Protein AF-W4VFG3-F1 (afdb_monomer_lite)

Secondary structure (DSSP, 8-state):
-----EEEES-SSS-SEEEE-TTS-EEEE-PPPPP-SSTTT----SHHHHHHHHHHTT---SS-HHHHHHHHHHHHHHHHHHHHTS----

Structure (mmCIF, N/CA/C/O backbone):
data_AF-W4VFG3-F1
#
_entry.id   AF-W4VFG3-F1
#
loop_
_atom_site.group_PDB
_atom_site.id
_atom_site.type_symbol
_atom_site.label_atom_id
_atom_site.label_alt_id
_atom_site.label_comp_id
_atom_site.label_asym_id
_atom_site.label_entity_id
_atom_site.label_seq_id
_atom_site.pdbx_PDB_ins_code
_atom_site.Cartn_x
_atom_site.Cartn_y
_atom_site.Cartn_z
_atom_site.occupancy
_atom_site.B_iso_or_equiv
_atom_site.auth_seq_id
_atom_site.auth_comp_id
_atom_site.auth_asym_id
_atom_site.auth_atom_id
_atom_site.pdbx_PDB_model_num
ATOM 1 N N . MET A 1 1 ? 0.946 -15.542 23.506 1.00 42.16 1 MET A N 1
ATOM 2 C CA . MET A 1 1 ? 1.818 -14.385 23.218 1.00 42.16 1 MET A CA 1
ATOM 3 C C .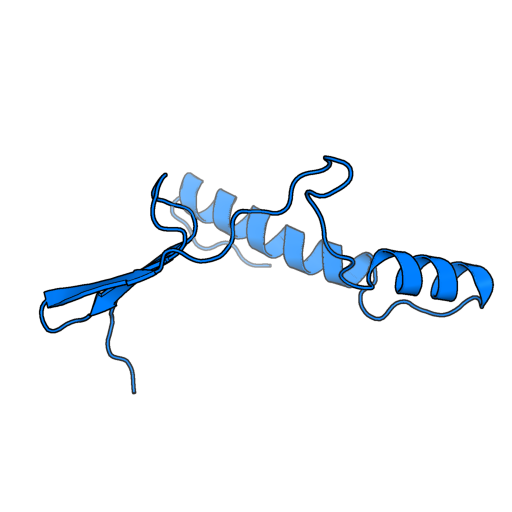 MET A 1 1 ? 0.982 -13.283 22.573 1.00 42.16 1 MET A C 1
ATOM 5 O O . MET A 1 1 ? 1.142 -13.010 21.400 1.00 42.16 1 MET A O 1
ATOM 9 N N . GLU A 1 2 ? 0.071 -12.660 2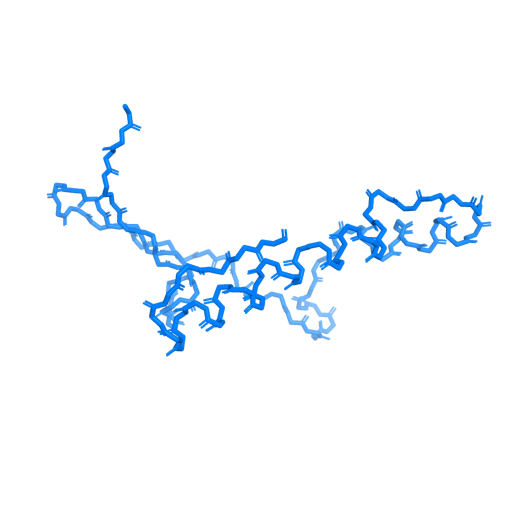3.319 1.00 48.28 2 GLU A N 1
ATOM 10 C CA . GLU A 1 2 ? -0.683 -11.494 22.830 1.00 48.28 2 GLU A CA 1
ATOM 11 C C . GLU A 1 2 ? -0.844 -10.514 23.992 1.00 48.28 2 GLU A C 1
ATOM 13 O O . GLU A 1 2 ? -1.810 -10.564 24.751 1.00 48.28 2 GLU A O 1
ATOM 18 N N . LYS A 1 3 ? 0.154 -9.650 24.196 1.00 52.12 3 LYS A N 1
ATOM 19 C CA . LYS A 1 3 ? -0.011 -8.476 25.058 1.00 52.12 3 LYS A CA 1
ATOM 20 C C . LYS A 1 3 ? -0.617 -7.389 24.173 1.00 52.12 3 LYS A C 1
ATOM 22 O O . LYS A 1 3 ? 0.077 -6.873 23.305 1.00 52.12 3 LYS A O 1
ATOM 27 N N . ARG A 1 4 ? -1.907 -7.089 24.346 1.00 63.81 4 ARG A N 1
ATOM 28 C CA . ARG A 1 4 ? -2.640 -6.058 23.586 1.00 63.81 4 ARG A CA 1
ATOM 29 C C . ARG A 1 4 ? -2.164 -4.650 23.979 1.00 63.81 4 ARG A C 1
ATOM 31 O O . ARG A 1 4 ? -2.851 -3.946 24.707 1.00 63.81 4 ARG A O 1
ATOM 38 N N . GLY A 1 5 ? -0.954 -4.285 23.566 1.00 81.50 5 GLY A N 1
ATOM 39 C CA . GLY A 1 5 ? -0.507 -2.895 23.495 1.00 81.50 5 GLY A CA 1
ATOM 40 C C . GLY A 1 5 ? -0.989 -2.248 22.197 1.00 81.50 5 GLY A C 1
ATOM 41 O O . GLY A 1 5 ? -1.364 -2.958 21.262 1.00 81.50 5 GLY A O 1
ATOM 42 N N . ASN A 1 6 ? -0.998 -0.919 22.122 1.00 89.44 6 ASN A N 1
ATOM 43 C CA . ASN A 1 6 ? -1.281 -0.205 20.879 1.00 89.44 6 ASN A CA 1
ATOM 44 C C . ASN A 1 6 ? 0.002 0.407 20.311 1.00 89.44 6 ASN A C 1
ATOM 46 O O . ASN A 1 6 ? 0.833 0.955 21.036 1.00 89.44 6 ASN A O 1
ATOM 50 N N . LEU A 1 7 ? 0.138 0.321 18.992 1.00 90.75 7 LEU A N 1
ATOM 51 C CA . LEU A 1 7 ? 1.145 1.050 18.235 1.00 90.75 7 LEU A CA 1
ATOM 52 C C . LEU A 1 7 ? 0.429 2.181 17.503 1.00 90.75 7 LEU A C 1
ATOM 54 O O . LEU A 1 7 ? -0.572 1.945 16.828 1.00 90.75 7 LEU A O 1
ATOM 58 N N . ARG A 1 8 ? 0.930 3.403 17.658 1.00 90.50 8 ARG A N 1
ATOM 59 C CA . ARG A 1 8 ? 0.542 4.555 16.843 1.00 90.50 8 ARG A CA 1
ATOM 60 C C . ARG A 1 8 ? 1.717 4.858 15.922 1.00 90.50 8 ARG A C 1
ATOM 62 O O . ARG A 1 8 ? 2.818 5.083 16.419 1.00 90.50 8 ARG A O 1
ATOM 69 N N . LEU A 1 9 ? 1.480 4.803 14.617 1.00 88.69 9 LEU A N 1
ATOM 70 C CA . LEU A 1 9 ? 2.471 5.038 13.567 1.00 88.69 9 LEU A CA 1
ATOM 71 C C . LEU A 1 9 ? 2.103 6.331 12.848 1.00 88.69 9 LEU A C 1
ATOM 73 O O . LEU A 1 9 ? 0.947 6.469 12.455 1.00 88.69 9 LEU A O 1
ATOM 77 N N . GLU A 1 10 ? 3.058 7.245 12.699 1.00 84.62 10 GLU A N 1
ATOM 78 C CA . GLU A 1 10 ? 2.901 8.522 11.980 1.00 84.62 10 GLU A CA 1
ATOM 79 C C . GLU A 1 10 ? 1.662 9.344 12.413 1.00 84.62 10 GLU A C 1
ATOM 81 O O . GLU A 1 10 ? 1.073 10.088 11.635 1.00 84.62 10 GLU A O 1
ATOM 86 N N . ASP A 1 11 ? 1.244 9.191 13.675 1.00 84.19 11 ASP A N 1
ATOM 87 C CA . ASP A 1 11 ? 0.041 9.807 14.272 1.00 84.19 11 ASP A CA 1
ATOM 88 C C . ASP A 1 11 ? 0.400 10.927 15.274 1.00 84.19 11 ASP A C 1
ATOM 90 O O . ASP A 1 11 ? -0.443 11.461 15.995 1.00 84.19 11 ASP A O 1
ATOM 94 N N . ASP A 1 12 ? 1.684 11.263 15.387 1.00 87.81 12 ASP A N 1
ATOM 95 C CA . ASP A 1 12 ? 2.196 12.334 16.237 1.00 87.81 12 ASP A CA 1
ATOM 96 C C . ASP A 1 12 ? 3.210 13.168 15.439 1.00 87.81 12 ASP A C 1
ATOM 98 O O . ASP A 1 12 ? 4.064 12.593 14.765 1.00 87.81 12 ASP A O 1
ATOM 102 N N . PRO A 1 13 ? 3.147 14.512 15.497 1.00 83.38 13 PRO A N 1
ATOM 103 C CA . PRO A 1 13 ? 4.018 15.374 14.698 1.00 83.38 13 PRO A CA 1
ATOM 104 C C . PRO A 1 13 ? 5.499 15.301 15.100 1.00 83.38 13 PRO A C 1
ATOM 106 O O . PRO A 1 13 ? 6.345 15.810 14.370 1.00 83.38 13 PRO A O 1
ATOM 109 N N . LYS A 1 14 ? 5.819 14.728 16.267 1.00 86.25 14 LYS A N 1
ATOM 110 C CA . LYS A 1 14 ? 7.187 14.576 16.771 1.00 86.25 14 LYS A CA 1
ATOM 111 C C . LYS A 1 14 ? 7.655 13.121 16.770 1.00 86.25 14 LYS A C 1
ATOM 113 O O . LYS A 1 14 ? 8.823 12.860 16.501 1.00 86.25 14 LYS A O 1
ATOM 118 N N . TYR A 1 15 ? 6.777 12.184 17.117 1.00 89.06 15 TYR A N 1
ATOM 119 C CA . TYR A 1 15 ? 7.139 10.777 17.290 1.00 89.06 15 TYR A CA 1
ATOM 120 C C . TYR A 1 15 ? 6.473 9.895 16.232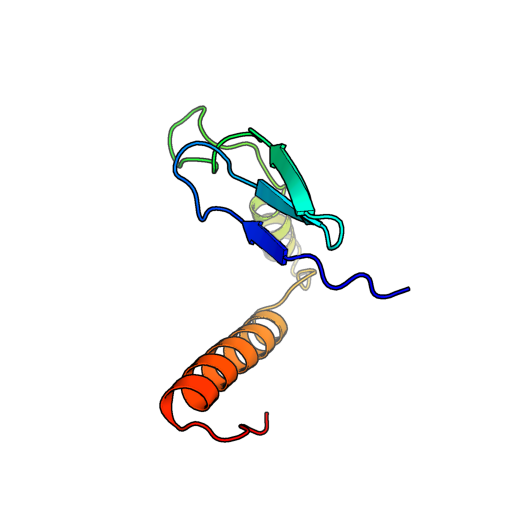 1.00 89.06 15 TYR A C 1
ATOM 122 O O . TYR A 1 15 ? 5.299 9.549 16.348 1.00 89.06 15 TYR A O 1
ATOM 130 N N . SER A 1 16 ? 7.249 9.463 15.240 1.00 87.31 16 SER A N 1
ATOM 131 C CA . SER A 1 16 ? 6.797 8.583 14.151 1.00 87.31 16 SER A CA 1
ATOM 132 C C . SER A 1 16 ? 6.325 7.207 14.629 1.00 87.31 16 SER A C 1
ATOM 134 O O . SER A 1 16 ? 5.491 6.577 13.981 1.00 87.31 16 SER A O 1
ATOM 136 N N . LEU A 1 17 ? 6.781 6.742 15.797 1.00 89.44 17 LEU A N 1
ATOM 137 C CA . LEU A 1 17 ? 6.219 5.563 16.450 1.00 89.44 17 LEU A CA 1
ATOM 138 C C . LEU A 1 17 ? 6.035 5.786 17.950 1.00 89.44 17 LEU A C 1
ATOM 140 O O . LEU A 1 17 ? 6.961 6.130 18.683 1.00 89.44 17 LEU A O 1
ATOM 144 N N . ILE A 1 18 ? 4.837 5.480 18.429 1.00 92.50 18 ILE A N 1
ATOM 145 C CA . ILE A 1 18 ? 4.510 5.435 19.848 1.00 92.50 18 ILE A CA 1
ATOM 146 C C . ILE A 1 18 ? 3.982 4.043 20.180 1.00 92.50 18 ILE A C 1
ATOM 148 O O . ILE A 1 18 ? 2.940 3.628 19.671 1.00 92.50 18 ILE A O 1
ATOM 152 N N . ALA A 1 19 ? 4.671 3.347 21.080 1.00 91.88 19 ALA A N 1
ATOM 153 C CA . ALA A 1 19 ? 4.238 2.064 21.614 1.00 91.88 19 ALA A CA 1
ATOM 154 C C . ALA A 1 19 ? 3.714 2.240 23.038 1.00 91.88 19 ALA A C 1
ATOM 156 O O . ALA A 1 19 ? 4.461 2.685 23.912 1.00 91.88 19 ALA A O 1
ATOM 157 N N . SER A 1 20 ? 2.458 1.865 23.283 1.00 92.88 20 SER A N 1
ATOM 158 C CA . SER A 1 20 ? 1.923 1.764 24.644 1.00 92.88 20 SER A CA 1
ATOM 159 C C . SER A 1 20 ? 1.692 0.305 25.007 1.00 92.88 20 SER A C 1
ATOM 161 O O . SER A 1 20 ? 1.074 -0.460 24.262 1.00 92.88 20 SER A O 1
ATOM 163 N N . PHE A 1 21 ? 2.202 -0.077 26.169 1.00 89.31 21 PHE A N 1
ATOM 164 C CA . PHE A 1 21 ? 2.159 -1.433 26.684 1.00 89.31 21 PHE A CA 1
ATOM 165 C C . PHE A 1 21 ? 1.038 -1.581 27.714 1.00 89.31 21 PHE A C 1
ATOM 167 O O . PHE A 1 21 ? 0.543 -0.617 28.296 1.00 89.31 21 PHE A O 1
ATOM 174 N N . ILE A 1 22 ? 0.634 -2.826 27.953 1.00 87.94 22 ILE A N 1
ATOM 175 C CA . ILE A 1 22 ? -0.450 -3.162 28.889 1.00 87.94 22 ILE A CA 1
ATOM 176 C C . ILE A 1 22 ? -0.150 -2.787 30.346 1.00 87.94 22 ILE A C 1
ATOM 178 O O . ILE A 1 22 ? -1.072 -2.658 31.142 1.00 87.94 22 ILE A O 1
ATOM 182 N N . ASP A 1 23 ? 1.125 -2.639 30.701 1.00 88.69 23 ASP A N 1
ATOM 183 C CA . ASP A 1 23 ? 1.568 -2.215 32.032 1.00 88.69 23 ASP A CA 1
ATOM 184 C C . ASP A 1 23 ? 1.505 -0.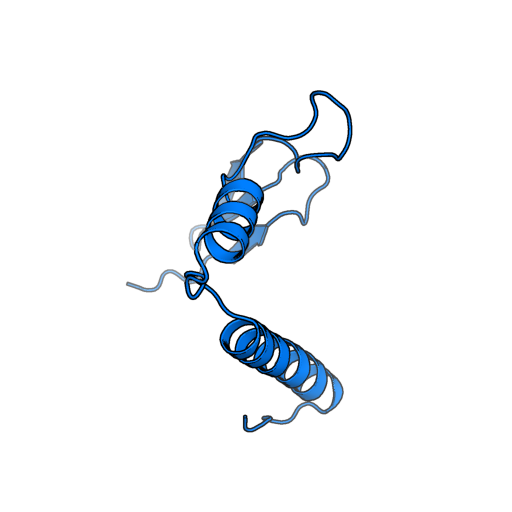688 32.211 1.00 88.69 23 ASP A C 1
ATOM 186 O O . ASP A 1 23 ? 1.933 -0.163 33.235 1.00 88.69 23 ASP A O 1
ATOM 190 N N . GLY A 1 24 ? 0.964 0.028 31.218 1.00 84.81 24 GLY A N 1
ATOM 191 C CA . GLY A 1 24 ? 0.851 1.481 31.209 1.00 84.81 24 GLY A CA 1
ATOM 192 C C . GLY A 1 24 ? 2.134 2.191 30.784 1.00 84.81 24 GLY A C 1
ATOM 193 O O . GLY A 1 24 ? 2.129 3.418 30.674 1.00 84.81 24 GLY A O 1
ATOM 194 N N . THR A 1 25 ? 3.223 1.462 30.517 1.00 89.50 25 THR A N 1
ATOM 195 C CA . THR A 1 25 ? 4.450 2.072 30.003 1.00 89.50 25 THR A CA 1
ATOM 196 C C . THR A 1 25 ? 4.275 2.509 28.552 1.00 89.50 25 THR A C 1
ATOM 198 O O . THR A 1 25 ? 3.523 1.917 27.771 1.00 89.50 25 THR A O 1
ATOM 201 N N . LYS A 1 26 ? 4.971 3.587 28.188 1.00 91.12 26 LYS A N 1
ATOM 202 C CA . LYS A 1 26 ? 4.940 4.179 26.853 1.00 91.12 26 LYS A CA 1
ATOM 203 C C . LYS A 1 26 ? 6.362 4.459 26.398 1.00 91.12 26 LYS A C 1
ATOM 205 O O . LYS A 1 26 ? 7.138 5.052 27.145 1.00 91.12 26 LYS A O 1
ATOM 210 N N . VAL A 1 27 ? 6.681 4.064 25.172 1.00 92.06 27 VAL A N 1
ATOM 211 C CA . VAL A 1 27 ? 7.956 4.382 24.524 1.00 92.06 27 VAL A CA 1
ATOM 212 C C . VAL A 1 27 ? 7.663 5.184 23.264 1.00 92.06 27 VAL A C 1
ATOM 214 O O . VAL A 1 27 ? 6.867 4.764 22.423 1.00 92.06 27 VAL A O 1
ATOM 217 N N . ASN A 1 28 ? 8.299 6.349 23.160 1.00 91.50 28 ASN A N 1
ATOM 218 C CA . ASN A 1 28 ? 8.200 7.224 22.002 1.00 91.50 28 ASN A CA 1
ATOM 219 C C . ASN A 1 28 ? 9.499 7.112 21.204 1.00 91.50 28 ASN A C 1
ATOM 221 O O . ASN A 1 28 ? 10.572 7.401 21.734 1.00 91.50 28 ASN A O 1
ATOM 225 N N . TYR A 1 29 ? 9.392 6.703 19.949 1.00 87.19 29 TYR A N 1
ATOM 226 C CA . TYR A 1 29 ? 10.508 6.617 19.025 1.00 87.19 29 TYR A CA 1
ATOM 227 C C . TYR A 1 29 ? 10.472 7.825 18.093 1.00 87.19 29 TYR A C 1
ATOM 229 O O . TYR A 1 29 ? 9.488 8.067 17.395 1.00 87.19 29 TYR A O 1
ATOM 237 N N . GLU A 1 30 ? 11.564 8.580 18.095 1.00 84.69 30 GLU A N 1
ATOM 238 C CA . GLU A 1 30 ? 11.843 9.631 17.120 1.00 84.69 30 GLU A CA 1
ATOM 239 C C . GLU A 1 30 ? 12.661 8.981 15.999 1.00 84.69 30 GLU A C 1
ATOM 241 O O . GLU A 1 30 ? 13.892 9.012 15.997 1.00 84.69 30 GLU A O 1
ATOM 246 N N . LEU A 1 31 ? 11.968 8.237 15.130 1.00 80.12 31 LEU A N 1
ATOM 247 C CA . LEU A 1 31 ? 12.596 7.612 13.965 1.00 80.12 31 LEU A CA 1
ATOM 248 C C . LEU A 1 31 ? 12.868 8.678 12.894 1.00 80.12 31 LEU A C 1
ATOM 250 O O . LEU A 1 31 ? 12.444 9.829 13.014 1.00 80.12 31 LEU A O 1
ATOM 254 N N . GLY A 1 32 ? 13.574 8.280 11.834 1.00 71.06 32 GLY A N 1
ATOM 255 C CA . GLY A 1 32 ? 13.780 9.137 10.669 1.00 71.06 32 GLY A CA 1
ATOM 256 C C . GLY A 1 32 ? 12.457 9.665 10.105 1.00 71.06 32 GLY A C 1
ATOM 257 O O . GLY A 1 32 ? 11.420 9.013 10.212 1.00 71.06 32 GLY A O 1
ATOM 258 N N . GLN A 1 33 ? 12.515 10.861 9.523 1.00 71.19 33 GLN A N 1
ATOM 259 C CA . GLN A 1 33 ? 11.370 11.494 8.873 1.00 71.19 33 GLN A CA 1
ATOM 260 C C . GLN A 1 33 ? 10.913 10.684 7.651 1.00 71.19 33 GLN A C 1
ATOM 262 O O . GLN A 1 33 ? 11.697 9.937 7.058 1.00 71.19 33 GLN A O 1
ATOM 267 N N . ILE A 1 34 ? 9.653 10.874 7.250 1.00 75.88 34 ILE A N 1
ATOM 268 C CA . ILE A 1 34 ? 9.158 10.386 5.959 1.00 75.88 34 ILE A CA 1
ATOM 269 C C . ILE A 1 34 ? 10.026 10.994 4.856 1.00 75.88 34 ILE A C 1
ATOM 271 O O . ILE A 1 34 ? 10.299 12.195 4.859 1.00 75.88 34 ILE A O 1
ATOM 275 N N . GLN A 1 35 ? 10.460 10.150 3.923 1.00 82.06 35 GLN A N 1
ATOM 276 C CA . GLN A 1 35 ? 11.276 10.595 2.803 1.00 82.06 35 GLN A CA 1
ATOM 277 C C . GLN A 1 35 ? 10.501 11.592 1.937 1.00 82.06 35 GLN A C 1
ATOM 279 O O . GLN A 1 35 ? 9.321 11.386 1.643 1.00 82.06 35 GLN A O 1
ATOM 284 N N . THR A 1 36 ? 11.159 12.679 1.547 1.00 83.75 36 THR A N 1
ATOM 285 C CA . THR A 1 36 ? 10.569 13.730 0.712 1.00 83.75 36 THR A CA 1
ATOM 286 C C . THR A 1 36 ? 11.090 13.631 -0.715 1.00 83.75 36 THR A C 1
ATOM 288 O O . THR A 1 36 ? 12.141 13.051 -0.968 1.00 83.75 36 THR A O 1
ATOM 291 N N . ASN A 1 37 ? 10.374 14.239 -1.662 1.00 85.31 37 ASN A N 1
ATOM 292 C CA . ASN A 1 37 ? 10.814 14.319 -3.059 1.00 85.31 37 ASN A CA 1
ATOM 293 C C . ASN A 1 37 ? 11.917 15.372 -3.292 1.00 85.31 37 ASN A C 1
ATOM 295 O O . ASN A 1 37 ? 12.256 15.651 -4.442 1.00 85.31 37 ASN A O 1
ATOM 299 N N . ASP A 1 38 ? 12.443 15.994 -2.235 1.00 88.75 38 ASP A N 1
ATOM 300 C CA . ASP A 1 38 ? 13.558 16.931 -2.351 1.00 88.75 38 ASP A CA 1
ATOM 301 C C . ASP A 1 38 ? 14.848 16.173 -2.698 1.00 88.75 38 ASP A C 1
ATOM 303 O O . ASP A 1 38 ? 14.987 14.993 -2.376 1.00 88.75 38 ASP A O 1
ATOM 307 N N . SER A 1 39 ? 15.810 16.844 -3.338 1.00 76.94 39 SER A N 1
ATOM 308 C CA . SER A 1 39 ? 17.006 16.208 -3.918 1.00 76.94 39 SER A CA 1
ATOM 309 C C . SER A 1 39 ? 17.802 15.313 -2.954 1.00 76.94 39 SER A C 1
ATOM 311 O O . SER A 1 39 ? 18.352 14.309 -3.392 1.00 76.94 39 SER A O 1
ATOM 313 N N . ASP A 1 40 ? 17.823 15.648 -1.659 1.00 83.19 40 ASP A N 1
ATOM 314 C CA . ASP A 1 40 ? 18.495 14.882 -0.595 1.00 83.19 40 ASP A CA 1
ATOM 315 C C . ASP A 1 40 ? 17.500 14.262 0.413 1.00 83.19 40 ASP A C 1
ATOM 317 O O . ASP A 1 40 ? 17.884 13.786 1.481 1.00 83.19 40 ASP A O 1
ATOM 321 N N . GLY A 1 41 ? 16.201 14.303 0.100 1.00 83.69 41 GLY A N 1
ATOM 322 C CA . GLY A 1 41 ? 15.108 13.886 0.980 1.00 83.69 41 GLY A CA 1
ATOM 323 C C . GLY A 1 41 ? 14.725 12.411 0.871 1.00 83.69 41 GLY A C 1
ATOM 324 O O . GLY A 1 41 ? 13.965 11.920 1.708 1.00 83.69 41 GLY A O 1
ATOM 325 N N . GLN A 1 42 ? 15.252 11.693 -0.126 1.00 84.06 42 GLN A N 1
ATOM 326 C CA . GLN A 1 42 ? 14.900 10.303 -0.417 1.00 84.06 42 GLN A CA 1
ATOM 327 C C . GLN A 1 42 ? 16.144 9.429 -0.570 1.00 84.06 42 GLN A C 1
ATOM 329 O O . GLN A 1 42 ? 17.115 9.809 -1.222 1.00 84.06 42 GLN A O 1
ATOM 334 N N . THR A 1 43 ? 16.097 8.216 -0.021 1.00 86.69 43 THR A N 1
ATOM 335 C CA . THR A 1 43 ? 17.086 7.173 -0.312 1.00 86.69 43 THR A CA 1
ATOM 336 C C . THR A 1 43 ? 16.471 6.141 -1.248 1.00 86.69 43 THR A C 1
ATOM 338 O O . THR A 1 43 ? 15.283 5.833 -1.163 1.00 86.69 43 THR A O 1
ATOM 341 N N . SER A 1 44 ? 17.264 5.602 -2.180 1.00 89.06 44 SER A N 1
ATOM 342 C CA . SER A 1 44 ? 16.738 4.599 -3.111 1.00 89.06 44 SER A CA 1
ATOM 343 C C . SER A 1 44 ? 16.306 3.339 -2.359 1.00 89.06 44 SER A C 1
ATOM 345 O O . SER A 1 44 ? 17.081 2.751 -1.604 1.00 89.06 44 SER A O 1
ATOM 347 N N . SER A 1 45 ? 15.071 2.906 -2.610 1.00 89.00 45 SER A N 1
ATOM 348 C CA . SER A 1 45 ? 14.545 1.611 -2.173 1.00 89.00 45 SER A CA 1
ATOM 349 C C . SER A 1 45 ? 14.903 0.467 -3.130 1.00 89.00 45 SER A C 1
ATOM 351 O O . SER A 1 45 ? 14.631 -0.689 -2.818 1.00 89.00 45 SER A O 1
ATOM 353 N N . GLY A 1 46 ? 15.452 0.780 -4.312 1.00 92.94 46 GLY A N 1
ATOM 354 C CA . GLY A 1 46 ? 15.697 -0.171 -5.404 1.00 92.94 46 GLY A CA 1
ATOM 355 C C . GLY A 1 46 ? 14.449 -0.566 -6.206 1.00 92.94 46 GLY A C 1
ATOM 356 O O . GLY A 1 46 ? 14.558 -1.290 -7.191 1.00 92.94 46 GLY A O 1
ATOM 357 N N . VAL A 1 47 ? 13.255 -0.086 -5.834 1.00 90.94 47 VAL A N 1
ATOM 358 C CA . VAL A 1 47 ? 11.996 -0.460 -6.508 1.00 90.94 47 VAL A CA 1
ATOM 359 C C . VAL A 1 47 ? 11.933 0.070 -7.943 1.00 90.94 47 VAL A C 1
ATOM 361 O O . VAL A 1 47 ? 11.495 -0.649 -8.840 1.00 90.94 47 VAL A O 1
ATOM 364 N N . ILE A 1 48 ? 12.377 1.310 -8.170 1.00 91.62 48 ILE A N 1
ATOM 365 C CA . ILE A 1 48 ? 12.401 1.918 -9.511 1.00 91.62 48 ILE A CA 1
ATOM 366 C C . ILE A 1 48 ? 13.402 1.181 -10.400 1.00 91.62 48 ILE A C 1
ATOM 368 O O . ILE A 1 48 ? 13.063 0.822 -11.524 1.00 91.62 48 ILE A O 1
ATOM 372 N N . ASP A 1 49 ? 14.597 0.905 -9.876 1.00 94.94 49 ASP A N 1
ATOM 373 C CA . ASP A 1 49 ? 15.640 0.187 -10.607 1.00 94.94 49 ASP A CA 1
ATOM 374 C C . ASP A 1 49 ? 15.158 -1.215 -11.011 1.00 94.94 49 ASP A C 1
ATOM 376 O O . ASP A 1 49 ? 15.264 -1.595 -12.175 1.00 94.94 49 ASP A O 1
ATOM 380 N N . HIS A 1 50 ? 14.524 -1.946 -10.083 1.00 95.12 50 HIS A N 1
ATOM 381 C CA . HIS A 1 50 ? 13.922 -3.257 -10.353 1.00 95.12 50 HIS A CA 1
ATOM 382 C C . HIS A 1 50 ? 12.819 -3.189 -11.416 1.00 95.12 50 HIS A C 1
ATOM 384 O O . HIS A 1 50 ? 12.728 -4.057 -12.283 1.00 95.12 50 HIS A O 1
ATOM 390 N N . PHE A 1 51 ? 11.968 -2.160 -11.370 1.00 94.25 51 PHE A N 1
ATOM 391 C CA . PHE A 1 51 ? 10.929 -1.961 -12.379 1.00 94.25 51 PHE A CA 1
ATOM 392 C C . PHE A 1 51 ? 11.529 -1.733 -13.772 1.00 94.25 51 PHE A C 1
ATOM 394 O O . PHE A 1 51 ? 11.093 -2.366 -14.734 1.00 94.25 51 PHE A O 1
ATOM 401 N N . VAL A 1 52 ? 12.539 -0.865 -13.881 1.00 96.25 52 VAL A N 1
ATOM 402 C CA . VAL A 1 52 ? 13.229 -0.592 -15.150 1.00 96.25 52 VAL A CA 1
ATOM 403 C C . VAL A 1 52 ? 13.905 -1.856 -15.681 1.00 96.25 52 VAL A C 1
ATOM 405 O O . VAL A 1 52 ? 13.762 -2.158 -16.864 1.00 96.25 52 VAL A O 1
ATOM 408 N N . ASP A 1 53 ? 14.573 -2.624 -14.820 1.00 97.44 53 ASP A N 1
ATOM 409 C CA . ASP A 1 53 ? 15.204 -3.895 -15.187 1.00 97.44 53 ASP A CA 1
ATOM 410 C C . ASP A 1 53 ? 14.194 -4.898 -15.769 1.00 97.44 53 ASP A C 1
ATOM 412 O O . ASP A 1 53 ? 14.429 -5.475 -16.832 1.00 97.44 53 ASP A O 1
ATOM 416 N N . CYS A 1 54 ? 13.021 -5.022 -15.141 1.00 97.69 54 CYS A N 1
ATOM 417 C CA . CYS A 1 54 ? 11.938 -5.870 -15.637 1.00 97.69 54 CYS A CA 1
ATOM 418 C C . CYS A 1 54 ? 11.462 -5.453 -17.034 1.00 97.69 54 CYS A C 1
ATOM 420 O O . CYS A 1 54 ? 11.227 -6.311 -17.882 1.00 97.69 54 CYS A O 1
ATOM 422 N N . VAL A 1 55 ? 11.339 -4.145 -17.288 1.00 96.69 55 VAL A N 1
ATOM 423 C CA . VAL A 1 55 ? 10.936 -3.619 -18.603 1.00 96.69 55 VAL A CA 1
ATOM 424 C C . VAL A 1 55 ? 12.006 -3.895 -19.659 1.00 96.69 55 VAL A C 1
ATOM 426 O O . VAL A 1 55 ? 11.674 -4.308 -20.767 1.00 96.69 55 VAL A O 1
ATOM 429 N N . LEU A 1 56 ? 13.282 -3.677 -19.331 1.00 98.44 56 LEU A N 1
ATOM 430 C CA . LEU A 1 56 ? 14.393 -3.869 -20.267 1.00 98.44 56 LEU A CA 1
ATOM 431 C C . LEU A 1 56 ? 14.597 -5.339 -20.647 1.00 98.44 56 LEU A C 1
ATOM 433 O O . LEU A 1 56 ? 14.963 -5.628 -21.786 1.00 98.44 56 LEU A O 1
ATOM 437 N N . HIS A 1 57 ? 14.362 -6.255 -19.708 1.00 98.12 57 HIS A N 1
ATOM 438 C CA . HIS A 1 57 ? 14.622 -7.682 -19.885 1.00 98.12 57 HIS A CA 1
ATOM 439 C C . HIS A 1 57 ? 13.365 -8.527 -20.131 1.00 98.12 57 HIS A C 1
ATOM 441 O O . HIS A 1 57 ? 13.472 -9.753 -20.152 1.00 98.12 57 HIS A O 1
ATOM 447 N N . ASP A 1 58 ? 12.198 -7.899 -20.310 1.00 97.06 58 ASP A N 1
ATOM 448 C CA . ASP A 1 58 ? 10.895 -8.571 -20.448 1.00 97.06 58 ASP A CA 1
ATOM 449 C C . ASP A 1 58 ? 10.649 -9.604 -19.330 1.00 97.06 58 ASP A C 1
ATOM 451 O O . ASP A 1 58 ? 10.279 -10.759 -19.549 1.00 97.06 58 ASP A O 1
ATOM 455 N N . GLN A 1 59 ? 10.922 -9.190 -18.091 1.00 96.94 59 GLN A N 1
ATOM 456 C CA . GLN A 1 59 ? 10.758 -10.024 -16.907 1.00 96.94 59 GLN A CA 1
ATOM 457 C C . GLN A 1 59 ? 9.539 -9.602 -16.101 1.00 96.94 59 GLN A C 1
ATOM 459 O O . GLN A 1 59 ? 9.185 -8.428 -15.984 1.00 96.94 59 GLN A O 1
ATOM 464 N N . LYS A 1 60 ? 8.899 -10.592 -15.481 1.00 94.81 60 LYS A N 1
ATOM 465 C CA . LYS A 1 60 ? 7.806 -10.337 -14.554 1.00 94.81 60 LYS A CA 1
ATOM 466 C C . LYS A 1 60 ? 8.359 -9.687 -13.271 1.00 94.81 60 LYS A C 1
ATOM 468 O O . LYS A 1 60 ? 9.249 -10.272 -12.652 1.00 94.81 60 LYS A O 1
ATOM 473 N N . PRO A 1 61 ? 7.813 -8.543 -12.816 1.00 94.00 61 PRO A N 1
ATOM 474 C CA . PRO A 1 61 ? 8.241 -7.932 -11.564 1.00 94.00 61 PRO A CA 1
ATOM 475 C C . PRO A 1 61 ? 7.866 -8.794 -10.355 1.00 94.00 61 PRO A C 1
ATOM 477 O O . PRO A 1 61 ? 6.902 -9.561 -10.395 1.00 94.00 61 PRO A O 1
ATOM 480 N N . LEU A 1 62 ? 8.605 -8.619 -9.253 1.00 88.56 62 LEU A N 1
ATOM 481 C CA . LEU A 1 62 ? 8.347 -9.307 -7.980 1.00 88.56 62 LEU A CA 1
ATOM 482 C C . LEU A 1 62 ? 6.924 -9.054 -7.467 1.00 88.56 62 LEU A C 1
ATOM 484 O O . LEU A 1 62 ? 6.300 -9.946 -6.897 1.00 88.56 62 LEU A O 1
ATOM 488 N N . ILE A 1 63 ? 6.419 -7.840 -7.690 1.00 87.69 63 ILE A N 1
ATOM 489 C CA . ILE A 1 63 ? 5.050 -7.439 -7.384 1.00 87.69 63 ILE A CA 1
ATOM 490 C C . ILE A 1 63 ? 4.455 -6.876 -8.669 1.00 87.69 63 ILE A C 1
ATOM 492 O O . ILE A 1 63 ? 4.895 -5.839 -9.165 1.00 87.69 63 ILE A O 1
ATOM 496 N N . ASP A 1 64 ? 3.475 -7.582 -9.222 1.00 92.44 64 ASP A N 1
ATOM 497 C CA . ASP A 1 64 ? 2.764 -7.155 -10.422 1.00 92.44 64 ASP A CA 1
ATOM 498 C C . ASP A 1 64 ? 1.493 -6.356 -10.081 1.00 92.44 64 ASP A C 1
ATOM 500 O O . ASP A 1 64 ? 1.062 -6.252 -8.927 1.00 92.44 64 ASP A O 1
ATOM 504 N N . GLY A 1 65 ? 0.864 -5.781 -11.108 1.00 92.31 65 GLY A N 1
ATOM 505 C CA . GLY A 1 65 ? -0.366 -5.005 -10.935 1.00 92.31 65 GLY A CA 1
ATOM 506 C C . GLY A 1 65 ? -1.547 -5.817 -10.386 1.00 92.31 65 GLY A C 1
ATOM 507 O O . GLY A 1 65 ? -2.440 -5.242 -9.765 1.00 92.31 65 GLY A O 1
ATOM 508 N N . THR A 1 66 ? -1.554 -7.144 -10.555 1.00 95.38 66 THR A N 1
ATOM 509 C CA . THR A 1 66 ? -2.623 -8.011 -10.035 1.00 95.38 66 THR A CA 1
ATOM 510 C C . THR A 1 66 ? -2.508 -8.152 -8.521 1.00 95.38 66 THR A C 1
ATOM 512 O O . THR A 1 66 ? -3.512 -8.041 -7.815 1.00 95.38 66 THR A O 1
ATOM 515 N N . GLU A 1 67 ? -1.293 -8.333 -8.000 1.00 93.94 67 GLU A N 1
ATOM 516 C CA . GLU A 1 67 ? -1.039 -8.339 -6.554 1.00 93.94 67 GLU A CA 1
ATOM 517 C C . GLU A 1 67 ? -1.318 -6.965 -5.921 1.00 93.94 67 GLU A C 1
ATOM 519 O O . GLU A 1 67 ? -1.948 -6.876 -4.859 1.00 93.94 67 GLU A O 1
ATOM 524 N N . GLY A 1 68 ? -0.956 -5.879 -6.616 1.00 93.12 68 GLY A N 1
ATOM 525 C CA . GLY A 1 68 ? -1.323 -4.518 -6.213 1.00 93.12 68 GLY A CA 1
ATOM 526 C C . GLY A 1 68 ? -2.842 -4.326 -6.116 1.00 93.12 68 GLY A C 1
ATOM 527 O O . GLY A 1 68 ? -3.353 -3.812 -5.119 1.00 93.12 68 GLY A O 1
ATOM 528 N N . TYR A 1 69 ? -3.588 -4.816 -7.108 1.00 95.38 69 TYR A N 1
ATOM 529 C CA . TYR A 1 69 ? -5.049 -4.744 -7.120 1.00 95.38 69 TYR A CA 1
ATOM 530 C C . TYR A 1 69 ? -5.697 -5.539 -5.977 1.00 95.38 69 TYR A C 1
ATOM 532 O O . TYR A 1 69 ? -6.632 -5.047 -5.341 1.00 95.38 69 TYR A O 1
ATOM 540 N N . LYS A 1 70 ? -5.189 -6.737 -5.654 1.00 95.44 70 LYS A N 1
ATOM 541 C CA . LYS A 1 70 ? -5.675 -7.524 -4.504 1.00 95.44 70 LYS A CA 1
ATOM 542 C C . LYS A 1 70 ? -5.525 -6.757 -3.190 1.00 95.44 70 LYS A C 1
ATOM 544 O O . LYS A 1 70 ? -6.464 -6.725 -2.396 1.00 95.44 70 LYS A O 1
ATOM 549 N N . SER A 1 71 ? -4.386 -6.093 -2.992 1.00 95.88 71 SER A N 1
ATOM 550 C CA . SER A 1 71 ? -4.143 -5.251 -1.812 1.00 95.88 71 SER A CA 1
ATOM 551 C C . SER A 1 71 ? -5.113 -4.068 -1.750 1.00 95.88 71 SER A C 1
ATOM 553 O O . SER A 1 71 ? -5.707 -3.801 -0.706 1.00 95.88 71 SER A O 1
ATOM 555 N N . LEU A 1 72 ? -5.353 -3.404 -2.886 1.00 96.31 72 LEU A N 1
ATOM 556 C CA . LEU A 1 72 ? -6.322 -2.312 -2.974 1.00 96.31 72 LEU A CA 1
ATOM 557 C C . LEU A 1 72 ? -7.748 -2.772 -2.630 1.00 96.31 72 LEU A C 1
ATOM 559 O O . LEU A 1 72 ? -8.440 -2.081 -1.882 1.00 96.31 72 LEU A O 1
ATOM 563 N N . LYS A 1 73 ? -8.185 -3.947 -3.111 1.00 97.19 73 LYS A N 1
ATOM 564 C CA . LYS A 1 73 ? -9.509 -4.501 -2.768 1.00 97.19 73 LYS A CA 1
ATOM 565 C C . LYS A 1 73 ? -9.699 -4.636 -1.256 1.00 97.19 73 LYS A C 1
ATOM 567 O O . LYS A 1 73 ? -10.775 -4.317 -0.761 1.00 97.19 73 LYS A O 1
ATOM 572 N N . ILE A 1 74 ? -8.669 -5.070 -0.526 1.00 96.88 74 ILE A N 1
ATOM 573 C CA . ILE A 1 74 ? -8.718 -5.198 0.939 1.00 96.88 74 ILE A CA 1
ATOM 574 C C . ILE A 1 74 ? -8.950 -3.832 1.595 1.00 96.88 74 ILE A C 1
ATOM 576 O O . ILE A 1 74 ? -9.817 -3.708 2.459 1.00 96.88 74 ILE A O 1
ATOM 580 N N . ILE A 1 75 ? -8.216 -2.799 1.166 1.00 96.81 75 ILE A N 1
ATOM 581 C CA . ILE A 1 75 ? -8.361 -1.434 1.700 1.00 96.81 75 ILE A CA 1
ATOM 582 C C . ILE A 1 75 ? -9.777 -0.910 1.445 1.00 96.81 75 ILE A C 1
ATOM 584 O O . ILE A 1 75 ? -10.426 -0.408 2.361 1.00 96.81 75 ILE A O 1
ATOM 588 N N . LEU A 1 76 ? -10.279 -1.065 0.218 1.00 97.75 76 LEU A N 1
ATOM 589 C CA . LEU A 1 76 ? -11.628 -0.631 -0.146 1.00 97.75 76 LEU A CA 1
ATOM 590 C C . LEU A 1 76 ? -12.699 -1.357 0.679 1.00 97.75 76 LEU A C 1
ATOM 592 O O . LEU A 1 76 ? -13.597 -0.707 1.211 1.00 97.75 76 LEU A O 1
ATOM 596 N N . ALA A 1 77 ? -12.564 -2.672 0.864 1.00 97.81 77 ALA A N 1
ATOM 597 C CA . ALA A 1 77 ? -13.474 -3.452 1.697 1.00 97.81 77 ALA A CA 1
ATOM 598 C C . ALA A 1 77 ? -13.441 -3.016 3.171 1.00 97.81 77 ALA A C 1
ATOM 600 O O . ALA A 1 77 ? -14.485 -2.967 3.818 1.00 97.81 77 ALA A O 1
ATOM 601 N N . ALA A 1 78 ? -12.273 -2.650 3.709 1.00 97.19 78 ALA A N 1
ATOM 602 C CA . ALA A 1 78 ? -12.162 -2.126 5.070 1.00 97.19 78 ALA A CA 1
ATOM 603 C C . ALA A 1 78 ? -12.858 -0.760 5.224 1.00 97.19 78 ALA A C 1
ATOM 605 O O . ALA A 1 78 ? -13.546 -0.522 6.222 1.00 97.19 78 ALA A O 1
ATOM 606 N N . LEU A 1 79 ? -12.724 0.123 4.227 1.00 97.31 79 LEU A N 1
ATOM 607 C CA . LEU A 1 79 ? -13.426 1.409 4.196 1.00 97.31 79 LEU A CA 1
ATOM 608 C C . LEU A 1 79 ? -14.948 1.211 4.126 1.00 97.31 79 LEU A C 1
ATOM 610 O O . LEU A 1 79 ? -15.681 1.827 4.904 1.00 97.31 79 LEU A O 1
ATOM 614 N N . GLU A 1 80 ? -15.419 0.313 3.259 1.00 97.69 80 GLU A N 1
ATOM 615 C CA . GLU A 1 80 ? -16.838 -0.037 3.134 1.00 97.69 80 GLU A CA 1
ATOM 616 C C . GLU A 1 80 ? -17.391 -0.658 4.427 1.00 97.69 80 GLU A C 1
ATOM 618 O O . GLU A 1 80 ? -18.459 -0.262 4.904 1.00 97.69 80 GLU A O 1
ATOM 623 N N . ALA A 1 81 ? -16.659 -1.588 5.045 1.00 98.12 81 ALA A N 1
ATOM 624 C CA . ALA A 1 81 ? -17.044 -2.206 6.311 1.00 98.12 81 ALA A CA 1
ATOM 625 C C . ALA A 1 81 ? -17.195 -1.161 7.428 1.00 98.12 81 ALA A C 1
ATOM 627 O O . ALA A 1 81 ? -18.160 -1.189 8.197 1.00 98.12 81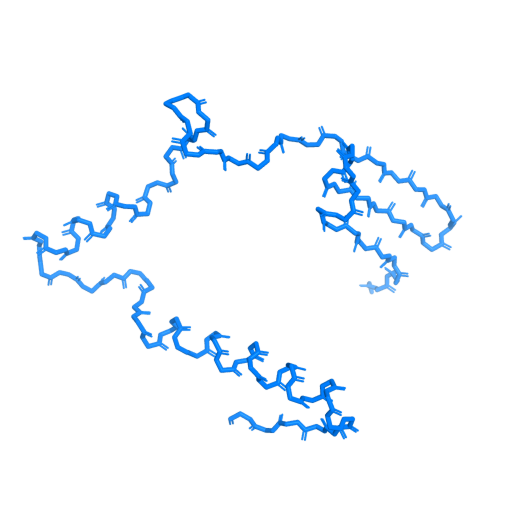 ALA A O 1
ATOM 628 N N . ASN A 1 82 ? -16.283 -0.185 7.494 1.0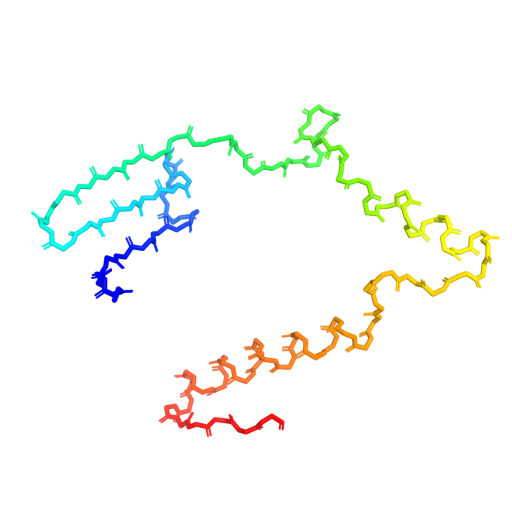0 96.81 82 ASN A N 1
ATOM 629 C CA . ASN A 1 82 ? -16.356 0.889 8.480 1.00 96.81 82 ASN A CA 1
ATOM 630 C C . ASN A 1 82 ? -17.557 1.823 8.255 1.00 96.81 82 ASN A C 1
ATOM 632 O O . ASN A 1 82 ? -18.180 2.251 9.231 1.00 96.81 82 ASN A O 1
ATOM 636 N N . GLN A 1 83 ? -17.895 2.138 7.003 1.00 97.31 83 GLN A N 1
ATOM 637 C CA . GLN A 1 83 ? -19.051 2.979 6.674 1.00 97.31 83 GLN A CA 1
ATOM 638 C C . GLN A 1 83 ? -20.376 2.254 6.937 1.00 97.31 83 GLN A C 1
ATOM 640 O O . GLN A 1 83 ? -21.272 2.805 7.573 1.00 97.31 83 GLN A O 1
ATOM 645 N N . SER A 1 84 ? -20.488 1.006 6.481 1.00 97.50 84 SER A N 1
ATOM 646 C CA . SER A 1 84 ? -21.720 0.210 6.555 1.00 97.50 84 SER A CA 1
ATOM 647 C C . SER A 1 84 ? -21.952 -0.464 7.910 1.00 97.50 84 SER A C 1
ATOM 649 O O . SER A 1 84 ? -23.068 -0.911 8.182 1.00 97.50 84 SER A O 1
ATOM 651 N N . LYS A 1 85 ? -20.912 -0.553 8.753 1.00 97.06 85 LYS A N 1
ATOM 652 C CA . LYS A 1 85 ? -20.890 -1.322 10.012 1.00 97.06 85 LYS A CA 1
ATOM 653 C C . LYS A 1 85 ? -21.217 -2.808 9.811 1.00 97.06 85 LYS A C 1
ATOM 655 O O . LYS A 1 85 ? -21.818 -3.439 10.680 1.00 97.06 85 LYS A O 1
ATOM 660 N N . LYS A 1 86 ? -20.826 -3.370 8.663 1.00 95.88 86 LYS A N 1
ATOM 661 C CA . LYS A 1 86 ? -21.032 -4.777 8.292 1.00 95.88 86 LYS A CA 1
ATOM 662 C C . LYS A 1 86 ? -19.733 -5.411 7.805 1.00 95.88 86 LYS A C 1
ATOM 664 O O . LYS A 1 86 ? -18.808 -4.719 7.395 1.00 95.88 86 LYS A O 1
ATOM 669 N N . ASN A 1 87 ? -19.689 -6.740 7.821 1.00 95.50 87 ASN A N 1
ATOM 670 C CA . ASN A 1 87 ? -18.587 -7.492 7.228 1.00 95.50 87 ASN A CA 1
ATOM 671 C C . ASN A 1 87 ? -18.685 -7.451 5.695 1.00 95.50 87 ASN A C 1
ATOM 673 O O . ASN A 1 87 ? -19.760 -7.696 5.147 1.00 95.50 87 ASN A O 1
ATOM 677 N N . VAL A 1 88 ? -17.560 -7.195 5.023 1.00 96.44 88 VAL A N 1
ATOM 678 C CA . VAL A 1 88 ? -17.429 -7.214 3.556 1.00 96.44 88 VAL A CA 1
ATOM 679 C C . VAL A 1 88 ? -16.625 -8.451 3.151 1.00 96.44 88 VAL A C 1
ATOM 681 O O . VAL A 1 88 ? -15.580 -8.729 3.737 1.00 96.44 88 VAL A O 1
ATOM 684 N N . THR A 1 89 ? -17.130 -9.220 2.183 1.00 93.69 89 THR A N 1
ATOM 685 C CA . THR A 1 89 ? -16.457 -10.421 1.648 1.00 93.69 89 THR A CA 1
ATOM 686 C C . THR A 1 89 ? -15.695 -10.056 0.374 1.00 93.69 89 THR A C 1
ATOM 688 O O . THR A 1 89 ? -16.206 -9.278 -0.430 1.00 93.69 89 THR A O 1
ATOM 691 N N . LEU A 1 90 ? -14.482 -10.589 0.209 1.00 89.25 90 LEU A N 1
ATOM 692 C CA . LEU A 1 90 ? -13.545 -10.240 -0.869 1.00 89.25 90 LEU A CA 1
ATOM 693 C C . LEU A 1 90 ? -13.570 -11.191 -2.065 1.00 89.25 90 LEU A C 1
ATOM 695 O O . LEU A 1 90 ? -13.792 -12.400 -1.849 1.00 89.25 90 LEU A O 1
#

pLDDT: mean 89.16, std 10.23, range [42.16, 98.44]

Organism: NCBI:txid1298598

Radius of gyration: 19.11 Å; chains: 1; bounding box: 40×31×52 Å

Foldseek 3Di:
DDFPWDWDACPDPQARIWIATPVRDIDGHRDDDDADPPPPRDDDPCPVVQVVVCVVVVHDGPADVVNVVVVVVVVVQVVVCVVVVDHDDD

Sequence (90 aa):
MEKRGNLRLEDDPKYSLIASFIDGTKVNYELGQIQTNDSDGQTSSGVIDHFVDCVLHDQKPLIDGTEGYKSLKIILAALEANQSKKNVTL